Protein AF-A0A7C1YW62-F1 (afdb_monomer)

Nearest PDB structures (foldseek):
  8kea-assembly1_W  TM=4.728E-01  e=1.110E+00  unclassified Caudoviricetes
  2wbl-assembly1_B  TM=3.544E-01  e=3.193E+00  Arabidopsis thaliana
  4it3-assembly1_A  TM=3.898E-01  e=5.785E+00  Saccharomyces cerevisiae

Sequence (53 aa):
VGIYQEHATDRIFKDIWEILKPQWLKVTTKYNIRGGIEAECTIDSSEVFPSEK

pLDDT: mean 76.24, std 12.19, range [42.62, 92.5]

Solvent-accessible surface area (backbone atoms only — not comparable to full-atom values): 3498 Å² total; per-residue (Å²): 141,77,79,50,72,68,58,53,52,52,49,55,49,49,57,50,42,72,74,66,63,62,98,72,53,74,47,75,48,77,46,81,65,66,95,84,48,76,50,76,50,76,51,45,43,63,78,76,50,64,74,82,125

Secondary structure (DSSP, 8-state):
----HHHHHHHHHHHHHHHH--S--EEEEEEEEETTEEEEEEEEHHHHS----

Foldseek 3Di:
DDPDPVNVQVVVQVVCCVVPVDPWDKDWDWDDDDPNDTDIDIDIPCVVCVPDD

Radius of gyration: 13.06 Å; Cα contacts (8 Å, |Δi|>4): 52; chains: 1; bounding box: 28×24×36 Å

Structure (mmCIF, N/CA/C/O backbone):
data_AF-A0A7C1YW62-F1
#
_entry.id   AF-A0A7C1YW62-F1
#
loop_
_atom_site.group_PDB
_atom_site.id
_atom_site.type_symbol
_atom_site.label_atom_id
_atom_site.label_alt_id
_atom_site.label_comp_id
_atom_site.label_asym_id
_atom_site.label_entity_id
_atom_site.label_seq_id
_atom_site.pdbx_PDB_ins_code
_atom_site.Cartn_x
_atom_site.Cartn_y
_atom_site.Cartn_z
_atom_site.occupancy
_atom_site.B_iso_or_equiv
_atom_site.auth_seq_id
_atom_site.auth_comp_id
_atom_site.auth_asym_id
_atom_site.auth_atom_id
_atom_site.pdbx_PDB_model_num
ATOM 1 N N . VAL A 1 1 ? 0.004 -3.156 -21.033 1.00 42.62 1 VAL A N 1
ATOM 2 C CA . VAL A 1 1 ? -0.169 -3.600 -19.630 1.00 42.62 1 VAL A CA 1
ATOM 3 C C . VAL A 1 1 ? 0.383 -2.502 -18.736 1.00 42.62 1 VAL A C 1
ATOM 5 O O . VAL A 1 1 ? 1.567 -2.214 -18.821 1.00 42.62 1 VAL A O 1
ATOM 8 N N . GLY A 1 2 ? -0.467 -1.769 -18.024 1.00 51.03 2 GLY A N 1
ATOM 9 C CA . GLY A 1 2 ? -0.038 -0.543 -17.351 1.00 51.03 2 GLY A CA 1
ATOM 10 C C . GLY A 1 2 ? -0.865 -0.296 -16.110 1.00 51.03 2 GLY A C 1
ATOM 11 O O . GLY A 1 2 ? -1.764 0.533 -16.128 1.00 51.03 2 GLY A O 1
ATOM 12 N N . ILE A 1 3 ? -0.574 -1.033 -15.042 1.00 55.72 3 ILE A N 1
ATOM 13 C CA . ILE A 1 3 ? -0.894 -0.520 -13.715 1.00 55.72 3 ILE A CA 1
ATOM 14 C C . ILE A 1 3 ? 0.098 0.624 -13.513 1.00 55.72 3 ILE A C 1
ATOM 16 O O . ILE A 1 3 ? 1.304 0.387 -13.419 1.00 55.72 3 ILE A O 1
ATOM 20 N N . TYR A 1 4 ? -0.400 1.860 -13.587 1.00 69.88 4 TYR A N 1
ATOM 21 C CA . TYR A 1 4 ? 0.369 3.040 -13.203 1.00 69.88 4 TYR A CA 1
ATOM 22 C C . TYR A 1 4 ? 0.889 2.796 -11.787 1.00 69.88 4 TYR A C 1
ATOM 24 O O . TYR A 1 4 ? 0.144 2.310 -10.936 1.00 69.88 4 TYR A O 1
ATOM 32 N N . GLN A 1 5 ? 2.168 3.074 -11.560 1.00 61.69 5 GLN A N 1
ATOM 33 C CA . GLN A 1 5 ? 2.847 2.799 -10.292 1.00 61.69 5 GLN A CA 1
ATOM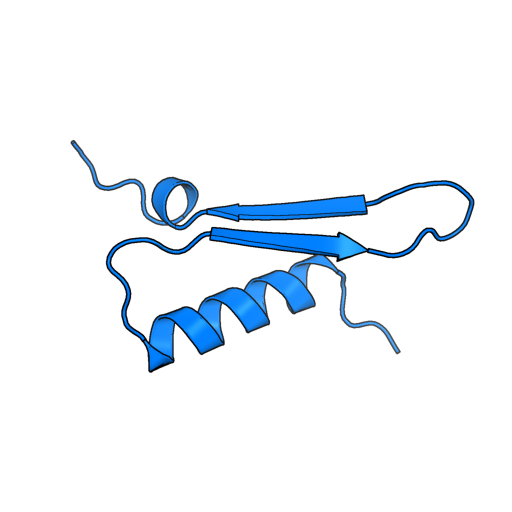 34 C C . GLN A 1 5 ? 2.079 3.397 -9.099 1.00 61.69 5 GLN A C 1
ATOM 36 O O . GLN A 1 5 ? 1.918 2.753 -8.071 1.00 61.69 5 GLN A O 1
ATOM 41 N N . GLU A 1 6 ? 1.450 4.553 -9.283 1.00 66.75 6 GLU A N 1
ATOM 42 C CA . GLU A 1 6 ? 0.571 5.172 -8.285 1.00 66.75 6 GLU A CA 1
ATOM 43 C C . GLU A 1 6 ? -0.681 4.336 -7.961 1.00 66.75 6 GLU A C 1
ATOM 45 O O . GLU A 1 6 ? -1.054 4.187 -6.801 1.00 66.75 6 GLU A O 1
ATOM 50 N N . HIS A 1 7 ? -1.305 3.720 -8.968 1.00 77.19 7 HIS A N 1
ATOM 51 C CA . HIS A 1 7 ? -2.515 2.913 -8.789 1.00 77.19 7 HIS A CA 1
ATOM 52 C C . HIS A 1 7 ? -2.208 1.574 -8.095 1.00 77.19 7 HIS A C 1
ATOM 54 O O . HIS A 1 7 ? -3.040 1.048 -7.360 1.00 77.19 7 HIS A O 1
ATOM 60 N N . ALA A 1 8 ? -1.008 1.015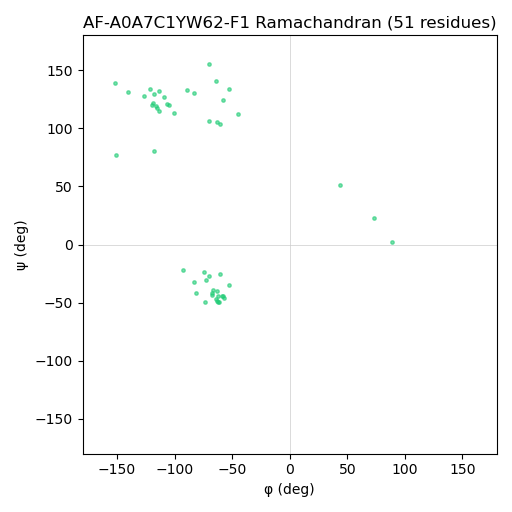 -8.292 1.00 79.06 8 ALA A N 1
ATOM 61 C CA . ALA A 1 8 ? -0.577 -0.169 -7.545 1.00 79.06 8 ALA A CA 1
ATOM 62 C C . ALA A 1 8 ? -0.451 0.136 -6.047 1.00 79.06 8 ALA A C 1
ATOM 64 O O . ALA A 1 8 ? -0.967 -0.619 -5.224 1.00 79.06 8 ALA A O 1
ATOM 65 N N . THR A 1 9 ? 0.202 1.246 -5.700 1.00 81.25 9 THR A N 1
ATOM 66 C CA . THR A 1 9 ? 0.420 1.641 -4.305 1.00 81.25 9 THR A CA 1
ATOM 67 C C . THR A 1 9 ? -0.893 2.009 -3.610 1.00 81.25 9 THR A C 1
ATOM 69 O O . THR A 1 9 ? -1.134 1.533 -2.502 1.00 81.25 9 THR A O 1
ATOM 72 N N . ASP A 1 10 ? -1.777 2.767 -4.273 1.00 82.94 10 ASP A N 1
ATOM 73 C CA . ASP A 1 10 ? -3.111 3.123 -3.753 1.00 82.94 10 ASP A CA 1
ATOM 74 C C . ASP A 1 10 ? -3.968 1.885 -3.463 1.00 82.94 10 ASP A C 1
ATOM 76 O O . ASP A 1 10 ? -4.569 1.773 -2.394 1.00 82.94 10 ASP A O 1
ATOM 80 N N . ARG A 1 11 ? -3.973 0.911 -4.382 1.00 85.81 11 ARG A N 1
ATOM 81 C CA . ARG A 1 11 ? -4.738 -0.325 -4.208 1.00 85.81 11 ARG A CA 1
ATOM 82 C C . ARG A 1 11 ? -4.249 -1.130 -3.006 1.00 85.81 11 ARG A C 1
ATOM 84 O O . ARG A 1 11 ? -5.053 -1.506 -2.165 1.00 85.81 11 ARG A O 1
ATOM 91 N N . ILE A 1 12 ? -2.934 -1.334 -2.894 1.00 85.88 12 ILE A N 1
ATOM 92 C CA . ILE A 1 12 ? -2.329 -2.049 -1.759 1.00 85.88 12 ILE A CA 1
ATOM 93 C C . ILE A 1 12 ? -2.686 -1.358 -0.440 1.00 85.88 12 ILE A C 1
ATOM 95 O O . ILE A 1 12 ? -3.052 -2.024 0.525 1.00 85.88 12 ILE A O 1
ATOM 99 N N . PHE A 1 13 ? -2.599 -0.028 -0.399 1.00 87.19 13 PHE A N 1
ATOM 100 C CA . PHE A 1 13 ? -2.945 0.738 0.790 1.00 87.19 13 PHE A CA 1
ATOM 101 C C . PHE A 1 13 ? -4.417 0.548 1.181 1.00 87.19 13 PHE A C 1
ATOM 103 O O . PHE A 1 13 ? -4.696 0.223 2.335 1.00 87.19 13 PHE A O 1
ATOM 110 N N . LYS A 1 14 ? -5.349 0.692 0.229 1.00 86.38 14 LYS A N 1
ATOM 111 C CA . LYS A 1 14 ? -6.793 0.536 0.473 1.00 86.38 14 LYS A CA 1
ATOM 112 C C . LYS A 1 14 ? -7.161 -0.869 0.931 1.00 86.38 14 LYS A C 1
ATOM 114 O O . LYS A 1 14 ? -7.800 -1.002 1.969 1.00 86.38 14 LYS A O 1
ATOM 119 N N . ASP A 1 15 ? -6.696 -1.898 0.224 1.00 90.06 15 ASP A N 1
ATOM 120 C CA . ASP A 1 15 ? -6.972 -3.297 0.573 1.00 90.06 15 ASP A CA 1
ATOM 121 C C . ASP A 1 15 ? -6.511 -3.613 2.010 1.00 90.06 15 ASP A C 1
ATOM 123 O O . ASP A 1 15 ? -7.254 -4.188 2.806 1.00 90.06 15 ASP A O 1
ATOM 127 N N . ILE A 1 16 ? -5.301 -3.184 2.387 1.00 87.94 16 ILE A N 1
ATOM 128 C CA . ILE A 1 16 ? -4.770 -3.408 3.739 1.00 87.94 16 ILE A CA 1
ATOM 129 C C . ILE A 1 16 ? -5.554 -2.602 4.784 1.00 87.94 16 ILE A C 1
ATOM 131 O O . ILE A 1 16 ? -5.861 -3.122 5.861 1.00 87.94 16 ILE A O 1
ATOM 135 N N . TRP A 1 17 ? -5.891 -1.347 4.480 1.00 87.31 17 TRP A N 1
ATOM 136 C CA . TRP A 1 17 ? -6.646 -0.473 5.375 1.00 87.31 17 TRP A CA 1
ATOM 137 C C . TRP A 1 17 ? -8.048 -1.017 5.667 1.00 87.31 17 TRP A C 1
ATO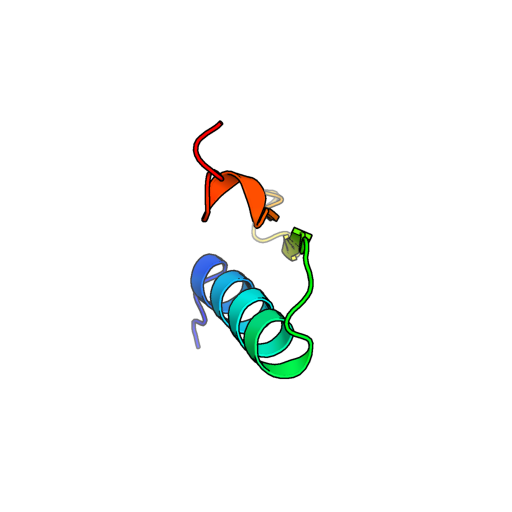M 139 O O . TRP A 1 17 ? -8.467 -1.044 6.824 1.00 87.31 17 TRP A O 1
ATOM 149 N N . GLU A 1 18 ? -8.760 -1.498 4.647 1.00 90.12 18 GLU A N 1
ATOM 150 C CA . GLU A 1 18 ? -10.113 -2.042 4.790 1.00 90.12 18 GLU A CA 1
ATOM 151 C C . GLU A 1 18 ? -10.143 -3.344 5.602 1.00 90.12 18 GLU A C 1
ATOM 153 O O . GLU A 1 18 ? -11.039 -3.530 6.432 1.00 90.12 18 GLU A O 1
ATOM 158 N N . ILE A 1 19 ? -9.153 -4.222 5.403 1.00 92.50 19 ILE A N 1
ATOM 159 C CA . ILE A 1 19 ? -9.073 -5.518 6.091 1.00 92.50 19 ILE A CA 1
ATOM 160 C C . ILE A 1 19 ? -8.660 -5.347 7.554 1.00 92.50 19 ILE A C 1
ATOM 162 O O . ILE A 1 19 ? -9.282 -5.924 8.446 1.00 92.50 19 ILE A O 1
ATOM 166 N N . LEU A 1 20 ? -7.590 -4.590 7.810 1.00 87.88 20 LEU A N 1
ATOM 167 C CA . LEU A 1 20 ? -6.980 -4.523 9.140 1.00 87.88 20 LEU A CA 1
ATOM 168 C C . LEU A 1 20 ? -7.528 -3.384 10.002 1.00 87.88 20 LEU A C 1
ATOM 170 O O . LEU A 1 20 ? -7.398 -3.453 11.222 1.00 87.88 20 LEU A O 1
ATOM 174 N N . LYS A 1 21 ? -8.116 -2.347 9.392 1.00 84.75 21 LYS A N 1
ATOM 175 C CA . LYS A 1 21 ? -8.549 -1.106 10.061 1.00 84.75 21 LYS A CA 1
ATOM 176 C C . LYS A 1 21 ? -7.507 -0.580 11.065 1.00 84.75 21 LYS A C 1
ATOM 178 O O . LYS A 1 21 ? -7.835 -0.361 12.235 1.00 84.75 21 LYS A O 1
ATOM 183 N N . PRO A 1 22 ? -6.235 -0.438 10.651 1.00 86.06 22 PRO A N 1
ATOM 184 C CA . PRO A 1 22 ? -5.169 -0.061 11.565 1.00 86.06 22 PRO A CA 1
ATOM 185 C C . PRO A 1 22 ? -5.324 1.400 12.008 1.00 86.06 22 PRO A C 1
ATOM 187 O O . PRO A 1 22 ? -5.889 2.224 11.296 1.00 86.06 22 PRO A O 1
ATOM 190 N N . GLN A 1 23 ? -4.771 1.744 13.174 1.00 84.81 23 GLN A N 1
ATOM 191 C CA . GLN A 1 23 ? -4.728 3.141 13.635 1.00 84.8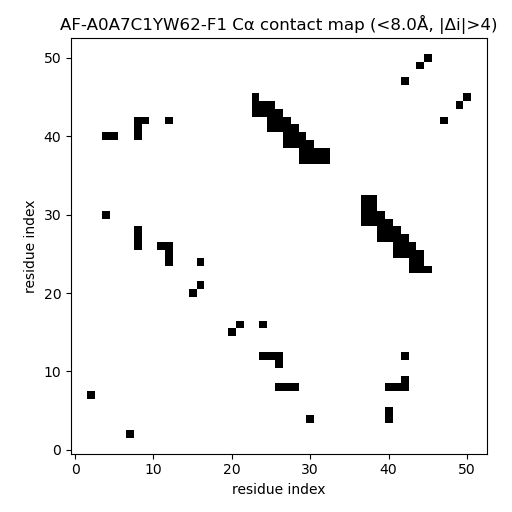1 23 GLN A CA 1
ATOM 192 C C . GLN A 1 23 ? -3.757 3.999 12.806 1.00 84.81 23 GLN A C 1
ATOM 194 O O . GLN A 1 23 ? -3.931 5.209 12.710 1.00 84.81 23 GLN A O 1
ATOM 199 N N . TRP A 1 24 ? -2.734 3.374 12.219 1.00 86.38 24 TRP A N 1
ATOM 200 C CA . TRP A 1 24 ? -1.765 4.004 11.328 1.00 86.38 24 TRP A CA 1
ATOM 201 C C . TRP A 1 24 ? -1.216 2.963 10.344 1.00 86.38 24 TRP A C 1
ATOM 203 O O . TRP A 1 24 ? -0.949 1.822 10.731 1.00 86.38 24 TRP A O 1
ATOM 213 N N . LEU A 1 25 ? -1.049 3.351 9.080 1.00 86.06 25 LEU A N 1
ATOM 214 C CA . LEU A 1 25 ? -0.523 2.512 8.006 1.00 86.06 25 LEU A CA 1
ATOM 215 C C . LEU A 1 25 ? 0.392 3.341 7.105 1.00 86.06 25 LEU A C 1
ATOM 217 O O . LEU A 1 25 ? -0.000 4.399 6.622 1.00 86.06 25 LEU A O 1
ATOM 221 N N . LYS A 1 26 ? 1.583 2.815 6.815 1.00 88.00 26 LYS A N 1
ATOM 222 C CA . LYS A 1 26 ? 2.497 3.375 5.817 1.00 88.00 26 LYS A CA 1
ATOM 223 C C . LYS A 1 26 ? 2.905 2.304 4.819 1.00 88.00 26 LYS A C 1
ATOM 225 O O . LYS A 1 26 ? 3.388 1.243 5.213 1.00 88.00 26 LYS A O 1
ATOM 230 N N . VAL A 1 27 ? 2.737 2.595 3.534 1.00 86.44 27 VAL A N 1
ATOM 231 C CA . VAL A 1 27 ? 3.084 1.701 2.424 1.00 86.44 27 VAL A CA 1
ATOM 232 C C . VAL A 1 27 ? 4.127 2.387 1.552 1.00 86.44 27 VAL A C 1
ATOM 234 O O . VAL A 1 27 ? 3.866 3.443 0.985 1.00 86.44 27 VAL A O 1
ATOM 237 N N . THR A 1 28 ? 5.300 1.769 1.417 1.00 85.38 28 THR A N 1
ATOM 238 C CA . THR A 1 28 ? 6.370 2.236 0.525 1.00 85.38 28 THR A CA 1
ATOM 239 C C . THR A 1 28 ? 6.608 1.202 -0.564 1.00 85.38 28 THR A C 1
ATOM 241 O O . THR A 1 28 ? 6.987 0.063 -0.292 1.00 85.38 28 THR A O 1
ATOM 244 N N . THR A 1 29 ? 6.405 1.604 -1.812 1.00 82.25 29 THR A N 1
ATOM 245 C CA . THR A 1 29 ? 6.667 0.793 -3.002 1.00 82.25 29 THR A CA 1
ATOM 246 C C . THR A 1 29 ? 7.908 1.307 -3.711 1.00 82.25 29 THR A C 1
ATOM 248 O O . THR A 1 29 ? 7.951 2.459 -4.143 1.00 82.25 29 THR A O 1
ATOM 251 N N . LYS A 1 30 ? 8.902 0.429 -3.859 1.00 81.19 30 LYS A N 1
ATOM 252 C CA . LYS A 1 30 ? 10.113 0.673 -4.646 1.00 81.19 30 LYS A CA 1
ATOM 253 C C . LYS A 1 30 ? 9.968 -0.010 -5.998 1.00 81.19 30 LYS A C 1
ATOM 255 O O . LYS A 1 30 ? 9.903 -1.239 -6.063 1.00 81.19 30 LYS A O 1
ATOM 260 N N . TYR A 1 31 ? 9.887 0.773 -7.068 1.00 74.94 31 TYR A N 1
ATOM 261 C CA . TYR A 1 31 ? 9.756 0.241 -8.418 1.00 74.94 31 TYR A CA 1
ATOM 262 C C . TYR A 1 31 ? 11.124 -0.001 -9.045 1.00 74.94 31 TYR A C 1
ATOM 264 O O . TYR A 1 31 ? 12.011 0.849 -9.010 1.00 74.94 31 TYR A O 1
ATOM 272 N N . ASN A 1 32 ? 11.277 -1.185 -9.643 1.00 65.06 32 ASN A N 1
ATOM 273 C CA . ASN A 1 32 ? 12.498 -1.562 -10.341 1.00 65.06 32 ASN A CA 1
ATOM 274 C C . ASN A 1 32 ? 12.747 -0.658 -11.556 1.00 65.06 32 ASN A C 1
ATOM 276 O O . ASN A 1 32 ? 11.833 -0.304 -12.306 1.00 65.06 32 ASN A O 1
ATOM 280 N N . ILE A 1 33 ? 14.024 -0.338 -11.731 1.00 58.75 33 ILE A N 1
ATOM 281 C CA . ILE A 1 33 ? 14.574 0.677 -12.624 1.00 58.75 33 ILE A CA 1
ATOM 282 C C . ILE A 1 33 ? 14.172 0.424 -14.087 1.00 58.75 33 ILE A C 1
ATOM 284 O O . ILE A 1 33 ? 14.477 -0.626 -14.655 1.00 58.75 33 ILE A O 1
ATOM 288 N N . ARG A 1 34 ? 13.545 1.410 -14.740 1.00 66.19 34 ARG A N 1
ATOM 289 C CA . ARG A 1 34 ? 13.433 1.469 -16.210 1.00 66.19 34 ARG A CA 1
ATOM 290 C C . ARG A 1 34 ? 14.244 2.663 -16.706 1.00 66.19 34 ARG A C 1
ATOM 292 O O . ARG A 1 34 ? 13.910 3.797 -16.396 1.00 66.19 34 ARG A O 1
ATOM 299 N N . GLY A 1 35 ? 15.313 2.410 -17.463 1.00 68.69 35 GLY A N 1
ATOM 300 C CA . GLY A 1 35 ? 16.138 3.477 -18.052 1.00 68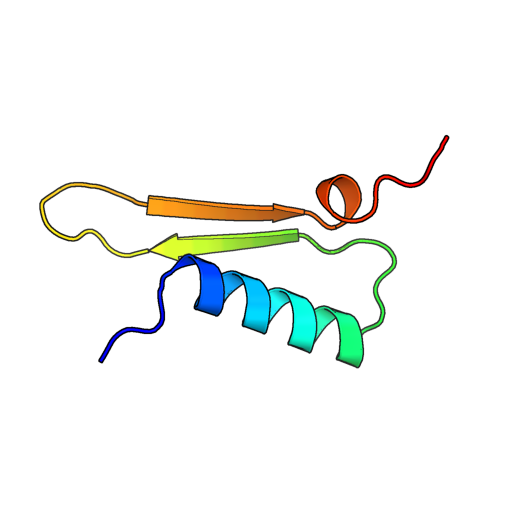.69 35 GLY A CA 1
ATOM 301 C C . GLY A 1 35 ? 17.043 4.233 -17.069 1.00 68.69 35 GLY A C 1
ATOM 302 O O . GLY A 1 35 ? 17.417 5.362 -17.356 1.00 68.69 35 GLY A O 1
ATOM 303 N N . GLY A 1 36 ? 17.393 3.637 -15.923 1.00 70.00 36 GLY A N 1
ATOM 304 C CA . GLY A 1 36 ? 18.301 4.248 -14.938 1.00 70.00 36 GLY A CA 1
ATOM 305 C C . GLY A 1 36 ? 17.630 5.130 -13.879 1.00 70.00 36 GLY A C 1
ATOM 306 O O . GLY A 1 36 ? 18.331 5.686 -13.044 1.00 70.00 36 GLY A O 1
ATOM 307 N N . ILE A 1 37 ? 16.298 5.249 -13.891 1.00 67.12 37 ILE A N 1
ATOM 308 C CA . ILE A 1 37 ? 15.543 6.046 -12.917 1.00 67.12 37 ILE A CA 1
ATOM 309 C C . ILE A 1 37 ? 14.862 5.110 -11.916 1.00 67.12 37 ILE A C 1
ATOM 311 O O . ILE A 1 37 ? 14.053 4.257 -12.293 1.00 67.12 37 ILE A O 1
ATOM 315 N N . GLU A 1 38 ? 15.214 5.271 -10.645 1.00 73.94 38 GLU A N 1
ATOM 316 C CA . GLU A 1 38 ? 14.543 4.642 -9.510 1.00 73.94 38 GLU A CA 1
ATOM 317 C C . GLU A 1 38 ? 13.318 5.479 -9.127 1.00 73.94 38 GLU A C 1
ATOM 319 O O . GLU A 1 38 ? 13.416 6.695 -8.971 1.00 73.94 38 GLU A O 1
ATOM 324 N N . ALA A 1 39 ? 12.159 4.833 -8.987 1.00 76.44 39 ALA A N 1
ATOM 325 C CA . ALA A 1 39 ? 10.939 5.477 -8.513 1.00 76.44 39 ALA A CA 1
ATOM 326 C C . ALA A 1 39 ? 10.530 4.853 -7.176 1.00 76.44 39 ALA A C 1
ATOM 328 O O . ALA 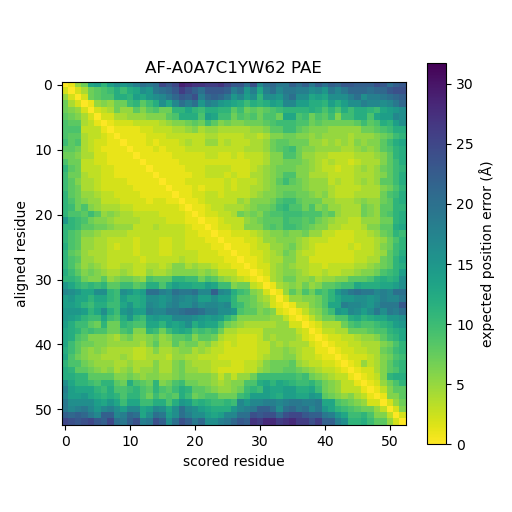A 1 39 ? 10.245 3.654 -7.089 1.00 76.44 39 ALA A O 1
ATOM 329 N N . GLU A 1 40 ? 10.514 5.675 -6.133 1.00 81.56 40 GLU A N 1
ATOM 330 C CA . GLU A 1 40 ? 9.979 5.330 -4.821 1.00 81.56 40 GLU A CA 1
ATOM 331 C C . GLU A 1 40 ? 8.678 6.105 -4.610 1.00 81.56 40 GLU A C 1
ATOM 333 O O . GLU A 1 40 ? 8.645 7.327 -4.745 1.00 81.56 40 GLU A O 1
ATOM 338 N N . CYS A 1 41 ? 7.606 5.393 -4.274 1.00 81.81 41 CYS A N 1
ATOM 339 C CA . CYS A 1 41 ? 6.347 6.001 -3.857 1.00 81.81 41 CYS A CA 1
ATOM 340 C C . CYS A 1 41 ? 6.046 5.565 -2.428 1.00 81.81 41 CYS A C 1
ATOM 342 O O . CYS A 1 41 ? 6.060 4.369 -2.131 1.00 81.81 41 CYS A O 1
ATOM 344 N N . THR A 1 42 ? 5.745 6.527 -1.563 1.00 82.62 42 THR A N 1
ATOM 345 C CA . THR A 1 42 ? 5.323 6.279 -0.184 1.00 82.62 42 THR A CA 1
ATOM 346 C C . THR A 1 42 ? 3.950 6.900 0.031 1.00 82.62 42 THR A C 1
ATOM 348 O O . THR A 1 42 ? 3.721 8.032 -0.377 1.00 82.62 42 THR A O 1
ATOM 351 N N . ILE A 1 43 ? 3.045 6.143 0.650 1.00 86.31 43 ILE A N 1
ATOM 352 C CA . ILE A 1 43 ? 1.742 6.609 1.123 1.00 86.31 43 ILE A CA 1
ATOM 353 C C . ILE A 1 43 ? 1.712 6.404 2.633 1.00 86.31 43 ILE A C 1
ATOM 355 O O . ILE A 1 43 ?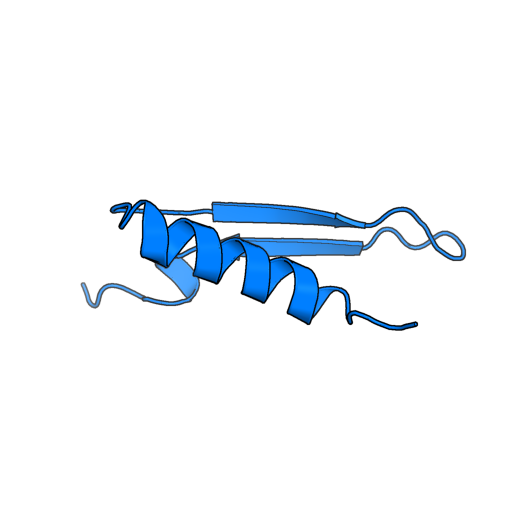 1.877 5.275 3.106 1.00 86.31 43 ILE A O 1
ATOM 359 N N . ASP A 1 44 ? 1.496 7.481 3.381 1.00 85.81 44 ASP A N 1
ATOM 360 C CA . ASP A 1 44 ? 1.316 7.452 4.828 1.00 85.81 44 ASP A CA 1
ATOM 361 C C . ASP A 1 44 ? -0.110 7.870 5.199 1.00 85.81 44 ASP A C 1
ATOM 363 O O . ASP A 1 44 ? -0.629 8.885 4.730 1.00 85.81 44 ASP A O 1
ATOM 367 N N . SER A 1 45 ? -0.758 7.100 6.072 1.00 84.44 45 SER A N 1
ATOM 368 C CA . SER A 1 45 ? -2.122 7.390 6.514 1.00 84.44 45 SER A CA 1
ATOM 369 C C . SER A 1 45 ? -2.255 8.741 7.224 1.00 84.44 45 SER A C 1
ATOM 371 O O . SER A 1 45 ? -3.345 9.301 7.218 1.00 84.44 45 SER A O 1
ATOM 373 N N . SER A 1 46 ? -1.183 9.272 7.823 1.00 81.00 46 SER A N 1
ATOM 374 C CA . SER A 1 46 ? -1.182 10.592 8.471 1.00 81.00 46 SER A CA 1
ATOM 375 C C . SER A 1 46 ? -1.172 11.763 7.483 1.00 81.00 46 SER A C 1
ATOM 377 O O . SER A 1 46 ? -1.636 12.845 7.830 1.00 81.00 46 SER A O 1
ATOM 379 N N . GLU A 1 47 ? -0.698 11.553 6.251 1.00 73.38 47 GLU A N 1
ATOM 380 C CA . GLU A 1 47 ? -0.769 12.548 5.171 1.00 73.38 47 GLU A CA 1
ATOM 381 C C . GLU A 1 47 ? -2.134 12.513 4.468 1.00 73.38 47 GLU A C 1
ATOM 383 O O . GLU A 1 47 ? -2.635 13.543 4.021 1.00 73.38 47 GLU A O 1
ATOM 388 N N . VAL A 1 48 ? -2.750 11.327 4.390 1.00 71.25 48 VAL A N 1
ATOM 389 C CA . VAL A 1 48 ? -4.048 11.102 3.726 1.00 71.25 48 VAL A CA 1
ATOM 390 C C . VAL A 1 48 ? -5.225 11.493 4.620 1.00 71.25 48 VAL A C 1
ATOM 392 O O . VAL A 1 48 ? -6.186 12.106 4.158 1.00 71.25 48 VAL A O 1
ATOM 395 N N . PHE A 1 49 ? -5.147 11.154 5.904 1.00 69.31 49 PHE A N 1
ATOM 396 C CA . PHE A 1 49 ? -6.099 11.562 6.925 1.00 69.31 49 PHE A CA 1
AT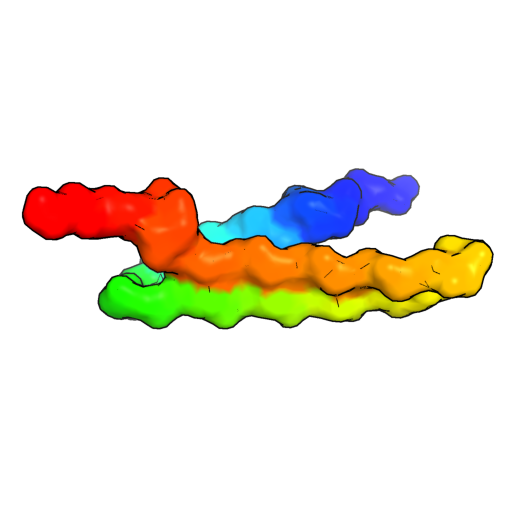OM 397 C C . PHE A 1 49 ? -5.327 12.391 7.946 1.00 69.31 49 PHE A C 1
ATOM 399 O O . PHE A 1 49 ? -4.917 11.849 8.978 1.00 69.31 49 PHE A O 1
ATOM 406 N N . PRO A 1 50 ? -5.076 13.685 7.671 1.00 59.03 50 PRO A N 1
ATOM 407 C CA . PRO A 1 50 ? -4.543 14.556 8.699 1.00 59.03 50 PRO A CA 1
ATOM 408 C C . PRO A 1 50 ? -5.581 14.554 9.816 1.00 59.03 50 PRO A C 1
ATOM 410 O O . PRO A 1 50 ? -6.658 15.127 9.664 1.00 59.03 50 PRO A O 1
ATOM 413 N N . SER A 1 51 ? -5.313 13.837 10.912 1.00 57.44 51 SER A N 1
ATOM 414 C CA . SER A 1 51 ? -6.157 13.960 12.089 1.00 57.44 51 SER A CA 1
ATOM 415 C C . SER A 1 51 ? -5.991 15.406 12.522 1.00 57.44 51 SER A C 1
ATOM 417 O O . SER 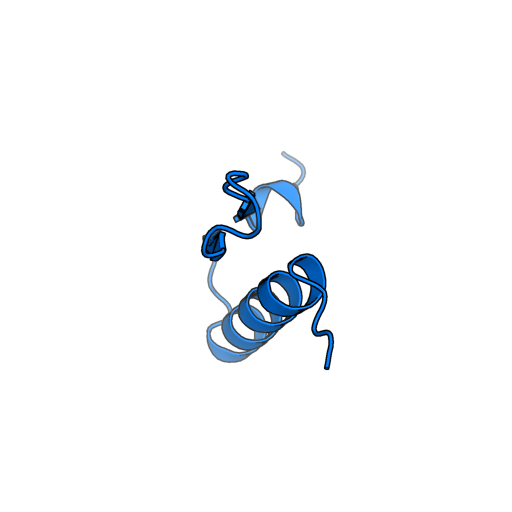A 1 51 ? -4.907 15.782 12.981 1.00 57.44 51 SER A O 1
ATOM 419 N N . GLU A 1 52 ? -7.016 16.218 12.270 1.00 57.12 52 GLU A N 1
ATOM 420 C CA . GLU A 1 52 ? -7.124 17.569 12.796 1.00 57.12 52 GLU A CA 1
ATOM 421 C C . GLU A 1 52 ? -6.746 17.490 14.275 1.00 57.12 52 GLU A C 1
ATOM 423 O O . GLU A 1 52 ? -7.374 16.772 15.058 1.00 57.12 52 GLU A O 1
ATOM 428 N N . LYS A 1 53 ? -5.609 18.107 14.603 1.00 48.16 53 LYS A N 1
ATOM 429 C CA . LYS A 1 53 ? -5.241 18.351 15.990 1.00 48.16 53 LYS A CA 1
ATOM 430 C C . LYS A 1 53 ? -6.225 19.329 16.604 1.00 48.16 53 LYS A C 1
ATOM 432 O O . LYS A 1 53 ? -6.605 20.283 15.891 1.00 48.16 53 LYS A O 1
#

Mean predicted aligned error: 7.76 Å